Protein AF-F2AUY9-F1 (afdb_monomer_lite)

Secondary structure (DSSP, 8-state):
-HHHHHHHHHHHHHHHHH-TTS-HHHHHHHHHHHHHHHHHTTSTT--HHHHHHHHHHHHHTTTTT-HHHHHHHHHHHHHHHHH--

Foldseek 3Di:
DLVVLVVLLVVLLVVLVVPPPDDVVLSVVLNVLSVVLNVVVVVPPDQLLVSLVVQLVSCVVCCVVCVVSSVSSNVSSVVSNVVND

Structure (mmCIF, N/CA/C/O backbone):
data_AF-F2AUY9-F1
#
_entry.id   AF-F2AUY9-F1
#
loop_
_atom_site.group_PDB
_atom_site.id
_atom_site.type_symbol
_atom_site.label_atom_id
_atom_site.label_alt_id
_atom_site.label_comp_id
_atom_site.label_asym_id
_atom_site.label_entity_id
_atom_site.label_seq_id
_atom_site.pdbx_PDB_ins_code
_atom_site.Cartn_x
_atom_site.Cartn_y
_atom_site.Cartn_z
_atom_site.occupancy
_atom_site.B_iso_or_equiv
_atom_site.auth_seq_id
_atom_site.auth_comp_id
_atom_site.auth_asym_id
_atom_site.auth_atom_id
_atom_site.pdbx_PDB_model_num
ATOM 1 N N . MET A 1 1 ? -17.223 4.064 -2.357 1.00 64.75 1 MET A N 1
ATOM 2 C CA . MET A 1 1 ? -15.950 3.956 -1.607 1.00 64.75 1 MET A CA 1
ATOM 3 C C . MET A 1 1 ? -15.274 2.593 -1.723 1.00 64.75 1 MET A C 1
ATOM 5 O O . MET A 1 1 ? -14.362 2.490 -2.529 1.00 64.75 1 MET A O 1
ATOM 9 N N . ARG A 1 2 ? -15.678 1.537 -0.990 1.00 69.81 2 ARG A N 1
ATOM 10 C CA . ARG A 1 2 ? -14.889 0.281 -0.948 1.00 69.81 2 ARG A CA 1
ATOM 11 C C . ARG A 1 2 ? -14.730 -0.408 -2.313 1.00 69.81 2 ARG A C 1
ATOM 13 O O . ARG A 1 2 ? -13.632 -0.813 -2.666 1.00 69.81 2 ARG A O 1
ATOM 20 N N . SER A 1 3 ? -15.798 -0.469 -3.109 1.00 78.06 3 SER A N 1
ATOM 21 C CA . SER A 1 3 ? -15.757 -1.055 -4.459 1.00 78.06 3 SER A CA 1
ATOM 22 C C . SER A 1 3 ? -14.907 -0.258 -5.451 1.00 78.06 3 SER A C 1
ATOM 24 O O . SER A 1 3 ? -14.356 -0.832 -6.380 1.00 78.06 3 SER A O 1
ATOM 26 N N . GLU A 1 4 ? -14.792 1.059 -5.272 1.00 83.00 4 GLU A N 1
ATOM 27 C CA . GLU A 1 4 ? -13.958 1.894 -6.144 1.00 83.00 4 GLU A CA 1
ATOM 28 C C . GLU A 1 4 ? -12.476 1.731 -5.803 1.00 83.00 4 GLU A C 1
ATOM 30 O O . GLU A 1 4 ? -11.636 1.716 -6.703 1.00 83.00 4 GLU A O 1
ATOM 35 N N . LEU A 1 5 ? -12.153 1.581 -4.513 1.00 82.81 5 LEU A N 1
ATOM 36 C CA . LEU A 1 5 ? -10.798 1.265 -4.078 1.00 82.81 5 LEU A CA 1
ATOM 37 C C . LEU A 1 5 ? -10.376 -0.094 -4.635 1.00 82.81 5 LEU A C 1
ATOM 39 O O . LEU A 1 5 ? -9.337 -0.182 -5.276 1.00 82.81 5 LEU A O 1
ATOM 43 N N . ASP A 1 6 ? -11.209 -1.121 -4.459 1.00 85.00 6 ASP A N 1
ATOM 44 C CA . ASP A 1 6 ? -10.936 -2.469 -4.967 1.00 85.00 6 ASP A CA 1
ATOM 45 C C . ASP A 1 6 ? -10.738 -2.471 -6.493 1.00 85.00 6 ASP A C 1
ATOM 47 O O . ASP A 1 6 ? -9.766 -3.033 -6.992 1.00 85.00 6 ASP A O 1
ATOM 51 N N . ALA A 1 7 ? -11.568 -1.727 -7.233 1.00 87.88 7 ALA A N 1
ATOM 52 C CA . ALA A 1 7 ? -11.395 -1.548 -8.674 1.00 87.88 7 ALA A CA 1
ATOM 53 C C . ALA A 1 7 ? -10.078 -0.836 -9.039 1.00 87.88 7 ALA A C 1
ATOM 55 O O . ALA A 1 7 ? -9.443 -1.176 -10.038 1.00 87.88 7 ALA A O 1
ATOM 56 N N . THR A 1 8 ? -9.649 0.147 -8.244 1.00 87.38 8 THR A N 1
ATOM 57 C CA . THR A 1 8 ? -8.387 0.866 -8.477 1.00 87.38 8 THR A CA 1
ATOM 58 C C . THR A 1 8 ? -7.181 -0.021 -8.161 1.00 87.38 8 THR A C 1
ATOM 60 O O . THR A 1 8 ? -6.227 -0.045 -8.938 1.00 87.38 8 THR A O 1
ATOM 63 N N . ILE A 1 9 ? -7.247 -0.807 -7.082 1.00 87.31 9 ILE A N 1
ATOM 64 C CA . ILE A 1 9 ? -6.237 -1.808 -6.715 1.00 87.31 9 ILE A CA 1
ATOM 65 C C . ILE A 1 9 ? -6.125 -2.8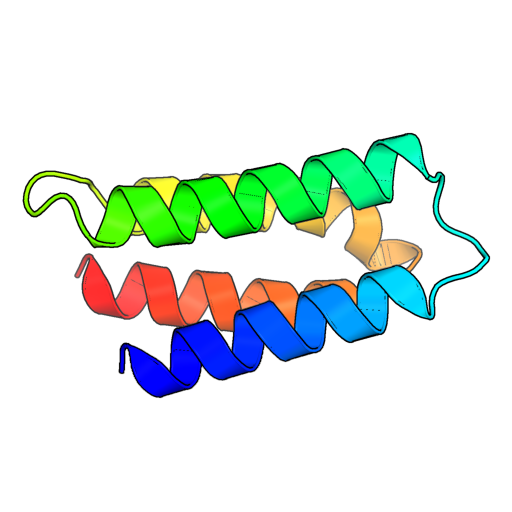82 -7.805 1.00 87.31 9 ILE A C 1
ATOM 67 O O . ILE A 1 9 ? -5.021 -3.191 -8.251 1.00 87.31 9 ILE A O 1
ATOM 71 N N . ALA A 1 10 ? -7.252 -3.401 -8.298 1.00 87.50 10 ALA A N 1
ATOM 72 C CA . ALA A 1 10 ? -7.273 -4.376 -9.386 1.00 87.50 10 ALA A CA 1
ATOM 73 C C . ALA A 1 10 ? -6.614 -3.820 -10.660 1.00 87.50 10 ALA A C 1
ATOM 75 O O . ALA A 1 10 ? -5.776 -4.483 -11.270 1.00 87.50 10 ALA A O 1
ATOM 76 N N . ARG A 1 11 ? -6.909 -2.564 -11.011 1.00 87.88 11 ARG A N 1
ATOM 77 C CA . ARG A 1 11 ? -6.288 -1.890 -12.158 1.00 87.88 11 ARG A CA 1
ATOM 78 C C . ARG A 1 11 ? -4.777 -1.712 -11.988 1.00 87.88 11 ARG A C 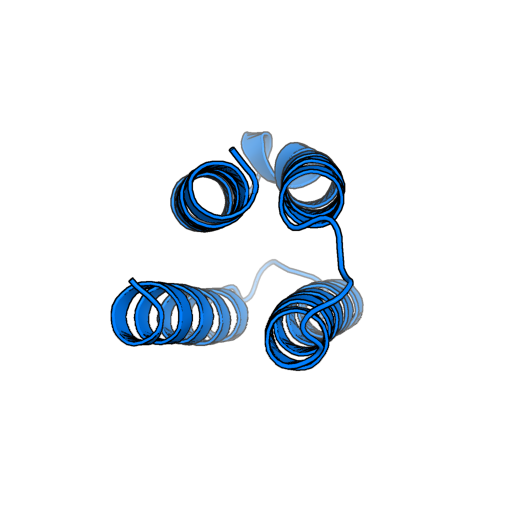1
ATOM 80 O O . ARG A 1 11 ? -4.033 -1.845 -12.956 1.00 87.88 11 ARG A O 1
ATOM 87 N N . LEU A 1 12 ? -4.320 -1.433 -10.769 1.00 85.81 12 LEU A N 1
ATOM 88 C CA . LEU A 1 12 ? -2.899 -1.399 -10.418 1.00 85.81 12 LEU A CA 1
ATOM 89 C C . LEU A 1 12 ? -2.246 -2.775 -10.556 1.00 85.81 12 LEU A C 1
ATOM 91 O O . LEU A 1 12 ? -1.151 -2.870 -11.098 1.00 85.81 12 LEU A O 1
ATOM 95 N N . HIS A 1 13 ? -2.918 -3.846 -10.128 1.00 86.62 13 HIS A N 1
ATOM 96 C CA . HIS A 1 13 ? -2.432 -5.215 -10.318 1.00 86.62 13 HIS A CA 1
ATOM 97 C C . HIS A 1 13 ? -2.267 -5.578 -11.795 1.00 86.62 13 HIS A C 1
ATOM 99 O O . HIS A 1 13 ? -1.282 -6.238 -12.138 1.00 86.62 13 HIS A O 1
ATOM 105 N N . GLU A 1 14 ? -3.201 -5.151 -12.649 1.00 87.25 14 GLU A N 1
ATOM 106 C CA . GLU A 1 14 ? -3.110 -5.329 -14.100 1.00 87.25 14 GLU A CA 1
ATOM 107 C C . GLU A 1 14 ? -1.962 -4.509 -14.696 1.00 87.25 14 GLU A C 1
ATOM 109 O O . GLU A 1 14 ? -1.152 -5.059 -15.434 1.00 87.25 14 GLU A O 1
ATOM 114 N N . GLN A 1 15 ? -1.818 -3.234 -14.320 1.00 84.88 15 GLN A N 1
ATOM 115 C CA . GLN A 1 15 ? -0.692 -2.405 -14.768 1.00 84.88 15 GLN A CA 1
ATOM 116 C C . GLN A 1 15 ? 0.653 -2.999 -14.357 1.00 84.88 15 GLN A C 1
ATOM 118 O O . GLN A 1 15 ? 1.557 -3.093 -15.174 1.00 84.88 15 GLN A O 1
ATOM 123 N N . LEU A 1 16 ? 0.779 -3.467 -13.116 1.00 84.62 16 LEU A N 1
ATOM 124 C 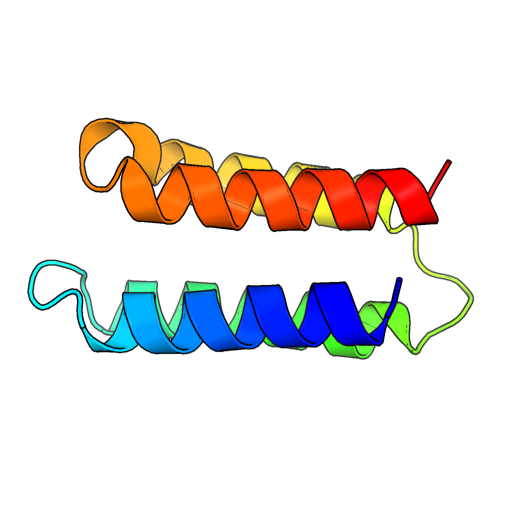CA . LEU A 1 16 ? 1.986 -4.137 -12.637 1.00 84.62 16 LEU A CA 1
ATOM 125 C C . LEU A 1 16 ? 2.273 -5.457 -13.361 1.00 84.62 16 LEU A C 1
ATOM 127 O O . LEU A 1 16 ? 3.407 -5.914 -13.331 1.00 84.62 16 LEU A O 1
ATOM 131 N N . ALA A 1 17 ? 1.269 -6.104 -13.958 1.00 83.31 17 ALA A N 1
ATOM 132 C CA . ALA A 1 17 ? 1.470 -7.300 -14.775 1.00 83.31 17 ALA A CA 1
ATOM 133 C C . ALA A 1 17 ? 1.869 -6.974 -16.226 1.00 83.31 17 ALA A C 1
ATOM 135 O O . ALA A 1 17 ? 2.442 -7.833 -16.887 1.00 83.31 17 ALA A O 1
ATOM 136 N N . ASP A 1 18 ? 1.554 -5.767 -16.700 1.00 84.69 18 ASP A N 1
ATOM 137 C CA . ASP A 1 18 ? 1.854 -5.277 -18.053 1.00 84.69 18 ASP A CA 1
ATOM 138 C C . ASP A 1 18 ? 3.221 -4.568 -18.135 1.00 84.69 18 ASP A C 1
ATOM 140 O O . ASP A 1 18 ? 3.807 -4.446 -19.209 1.00 84.69 18 ASP A O 1
ATOM 144 N N . ILE A 1 19 ? 3.763 -4.113 -16.999 1.00 82.94 19 ILE A N 1
ATOM 145 C CA . ILE A 1 19 ? 5.095 -3.504 -16.943 1.00 82.94 19 ILE A CA 1
ATOM 146 C C . ILE A 1 19 ? 6.167 -4.602 -17.042 1.00 82.94 19 ILE A C 1
ATOM 148 O O . ILE A 1 19 ? 6.536 -5.220 -16.048 1.00 82.94 19 ILE A O 1
ATOM 152 N N . ASP A 1 20 ? 6.705 -4.791 -18.247 1.00 74.69 20 ASP A N 1
ATOM 153 C CA . ASP A 1 20 ? 7.829 -5.703 -18.536 1.00 74.69 20 ASP A CA 1
ATOM 154 C C . ASP A 1 20 ? 9.178 -5.213 -17.954 1.00 74.69 20 ASP A C 1
ATOM 156 O O . ASP A 1 20 ? 10.114 -5.991 -17.793 1.00 74.69 20 ASP A O 1
ATOM 160 N N . ASP A 1 21 ? 9.283 -3.918 -17.638 1.00 80.25 21 ASP A N 1
ATOM 161 C CA . ASP A 1 21 ? 10.525 -3.256 -17.197 1.00 80.25 21 ASP A CA 1
ATOM 162 C C . ASP A 1 21 ? 10.721 -3.270 -15.665 1.00 80.25 21 ASP A C 1
ATOM 164 O O . ASP A 1 21 ? 11.769 -2.864 -15.168 1.00 80.25 21 ASP A O 1
ATOM 168 N N . LEU A 1 22 ? 9.725 -3.739 -14.900 1.00 79.56 22 LEU A N 1
ATOM 169 C CA . LEU A 1 22 ? 9.787 -3.787 -13.438 1.00 79.56 22 LEU A CA 1
ATOM 170 C C . LEU A 1 22 ? 10.259 -5.162 -12.971 1.00 79.56 22 LEU A C 1
ATOM 172 O O . LEU A 1 22 ? 9.822 -6.198 -13.475 1.00 79.56 22 LEU A O 1
ATOM 176 N N . ASP A 1 23 ? 11.123 -5.179 -11.959 1.00 85.81 23 ASP A N 1
ATOM 177 C CA . ASP A 1 23 ? 11.629 -6.433 -11.423 1.00 85.81 23 ASP A CA 1
ATOM 178 C C . ASP A 1 23 ? 10.467 -7.264 -10.839 1.00 85.81 23 ASP A C 1
ATOM 180 O O . ASP A 1 23 ? 9.641 -6.736 -10.080 1.00 85.81 23 ASP A O 1
ATOM 184 N N . PRO A 1 24 ? 10.373 -8.571 -11.141 1.00 84.38 24 PRO A N 1
ATOM 185 C CA . PRO A 1 24 ? 9.297 -9.415 -10.628 1.00 84.38 24 PRO A CA 1
ATOM 186 C C . PRO A 1 24 ? 9.239 -9.436 -9.094 1.00 84.38 24 PRO A C 1
ATOM 188 O O . PRO A 1 24 ? 8.158 -9.620 -8.527 1.00 84.38 24 PRO A O 1
ATOM 191 N N . ALA A 1 25 ? 10.365 -9.206 -8.407 1.00 86.88 25 ALA A N 1
ATOM 192 C CA . ALA A 1 25 ? 10.383 -9.052 -6.956 1.00 86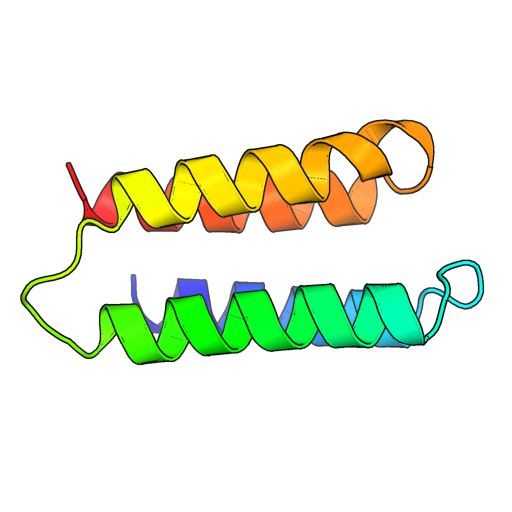.88 25 ALA A CA 1
ATOM 193 C C . ALA A 1 25 ? 9.694 -7.754 -6.493 1.00 86.88 25 ALA A C 1
ATOM 195 O O . ALA A 1 25 ? 8.986 -7.761 -5.482 1.00 86.88 25 ALA A O 1
ATOM 196 N N . GLU A 1 26 ? 9.853 -6.653 -7.231 1.00 86.25 26 GLU A N 1
ATOM 197 C CA . GLU A 1 26 ? 9.187 -5.379 -6.936 1.00 86.25 26 GLU A CA 1
ATOM 198 C C . GLU A 1 26 ? 7.692 -5.440 -7.245 1.00 86.25 26 GLU A C 1
ATOM 200 O O . GLU A 1 26 ? 6.881 -5.018 -6.418 1.00 86.25 26 GLU A O 1
ATOM 205 N N . ILE A 1 27 ? 7.315 -6.068 -8.366 1.00 86.94 27 ILE A N 1
ATOM 206 C CA . ILE A 1 27 ? 5.913 -6.358 -8.702 1.00 86.94 27 ILE A CA 1
ATOM 207 C C . ILE A 1 27 ? 5.247 -7.140 -7.564 1.00 86.94 27 ILE A C 1
ATOM 209 O O . ILE A 1 27 ? 4.165 -6.771 -7.104 1.00 86.94 27 ILE A O 1
ATOM 213 N N . ALA A 1 28 ? 5.883 -8.217 -7.095 1.00 87.81 28 ALA A N 1
ATOM 214 C CA . ALA A 1 28 ? 5.345 -9.042 -6.017 1.00 87.81 28 ALA A CA 1
ATOM 215 C C . ALA A 1 28 ? 5.201 -8.255 -4.706 1.00 87.81 28 ALA A C 1
ATOM 217 O O . ALA A 1 28 ? 4.196 -8.4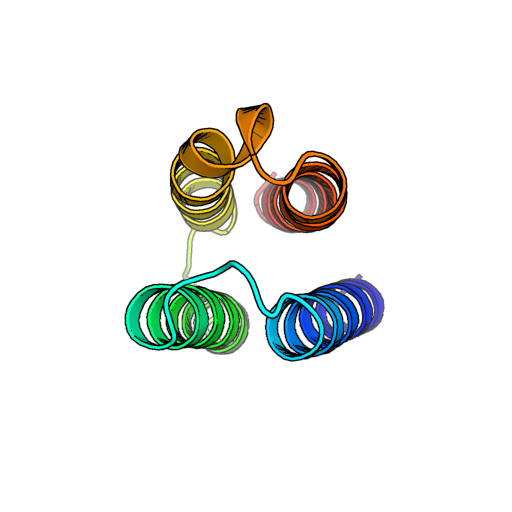00 -4.012 1.00 87.81 28 ALA A O 1
ATOM 218 N N . ARG A 1 29 ? 6.172 -7.390 -4.387 1.00 87.62 29 ARG A N 1
ATOM 219 C CA . ARG A 1 29 ? 6.142 -6.551 -3.184 1.00 87.62 29 ARG A CA 1
ATOM 220 C C . ARG A 1 29 ? 5.007 -5.529 -3.221 1.00 87.62 29 ARG A C 1
ATOM 222 O O . ARG A 1 29 ? 4.303 -5.391 -2.227 1.00 87.62 29 ARG A O 1
ATOM 229 N N . LEU A 1 30 ? 4.808 -4.854 -4.353 1.00 86.88 30 LEU A N 1
ATOM 230 C CA . LEU A 1 30 ? 3.716 -3.892 -4.528 1.00 86.88 30 LEU A CA 1
ATOM 231 C C . LEU A 1 30 ? 2.349 -4.576 -4.437 1.00 86.88 30 LEU A C 1
ATOM 233 O O . LEU A 1 30 ? 1.460 -4.069 -3.761 1.00 86.88 30 LEU A O 1
ATOM 237 N N . LYS A 1 31 ? 2.196 -5.752 -5.057 1.00 87.94 31 LYS A N 1
ATOM 238 C CA . LYS A 1 31 ? 0.963 -6.551 -4.966 1.00 87.94 31 LYS A CA 1
ATOM 239 C C . LYS A 1 31 ? 0.669 -6.996 -3.534 1.00 87.94 31 LYS A C 1
ATOM 241 O O . LYS A 1 31 ? -0.458 -6.858 -3.075 1.00 87.94 31 LYS A O 1
ATOM 246 N N . ALA A 1 32 ? 1.681 -7.479 -2.814 1.00 89.31 32 ALA A N 1
ATOM 247 C CA . ALA A 1 32 ? 1.527 -7.878 -1.418 1.00 89.31 32 ALA A CA 1
ATOM 248 C C . ALA A 1 32 ? 1.114 -6.700 -0.524 1.00 89.31 32 ALA A C 1
ATOM 250 O O . ALA A 1 32 ? 0.267 -6.861 0.344 1.00 89.31 32 ALA A O 1
ATOM 251 N N . GLU A 1 33 ? 1.675 -5.511 -0.754 1.00 87.94 33 GLU A N 1
ATOM 252 C CA . GLU A 1 33 ? 1.328 -4.316 0.020 1.00 87.94 33 GLU A CA 1
ATOM 253 C C . GLU A 1 33 ? -0.100 -3.830 -0.283 1.00 87.94 33 GLU A C 1
ATOM 255 O O . GLU A 1 33 ? -0.820 -3.426 0.625 1.00 87.94 33 GLU A O 1
ATOM 260 N N . LEU A 1 34 ? -0.547 -3.935 -1.538 1.00 86.38 34 LEU A N 1
ATOM 261 C CA . LEU A 1 34 ? -1.927 -3.645 -1.931 1.00 86.38 34 LEU A CA 1
ATOM 262 C C . LEU A 1 34 ? -2.941 -4.609 -1.302 1.00 86.38 34 LEU A C 1
ATOM 264 O O . LEU A 1 34 ? -3.987 -4.159 -0.833 1.00 86.38 34 LEU A O 1
ATOM 268 N N . ASP A 1 35 ? -2.645 -5.911 -1.276 1.00 87.00 35 ASP A N 1
ATOM 269 C CA . ASP A 1 35 ? -3.492 -6.893 -0.589 1.00 87.00 35 ASP A CA 1
ATOM 270 C C . ASP A 1 35 ? -3.478 -6.673 0.931 1.00 87.00 35 ASP A C 1
ATOM 272 O O . ASP A 1 35 ? -4.551 -6.647 1.529 1.00 87.00 35 ASP A O 1
ATOM 276 N N . GLU A 1 36 ? -2.316 -6.382 1.535 1.00 86.44 36 GLU A N 1
ATOM 277 C CA . GLU A 1 36 ? -2.203 -6.036 2.962 1.00 86.44 36 GLU A CA 1
ATOM 278 C C . GLU A 1 36 ? -3.115 -4.853 3.297 1.00 86.44 36 GLU A C 1
ATOM 280 O O . GLU A 1 36 ? -3.936 -4.950 4.204 1.00 86.44 36 GLU A O 1
ATOM 285 N N . ILE A 1 37 ? -3.055 -3.761 2.529 1.00 83.00 37 ILE A N 1
ATOM 286 C CA . ILE A 1 37 ? -3.932 -2.592 2.709 1.00 83.00 37 ILE A CA 1
ATOM 287 C C . ILE A 1 37 ? -5.407 -2.997 2.651 1.00 83.00 37 ILE A C 1
ATOM 289 O O . ILE A 1 37 ? -6.228 -2.509 3.428 1.00 83.00 37 ILE A O 1
ATOM 293 N N . ARG A 1 38 ? -5.758 -3.883 1.721 1.00 82.00 38 ARG A N 1
ATOM 294 C CA . ARG A 1 38 ? -7.136 -4.299 1.483 1.00 82.00 38 ARG A CA 1
ATOM 295 C C . ARG A 1 38 ? -7.692 -5.192 2.591 1.00 82.00 38 ARG A C 1
ATOM 297 O O . ARG A 1 38 ? -8.860 -5.033 2.947 1.00 82.00 38 ARG A O 1
ATOM 304 N N . GLU A 1 39 ? -6.871 -6.096 3.117 1.00 83.75 39 GLU A N 1
ATOM 305 C CA . GLU A 1 39 ? -7.187 -6.929 4.283 1.00 83.75 39 GLU A CA 1
ATOM 306 C C . GLU A 1 39 ? -7.294 -6.072 5.544 1.00 83.75 39 GLU A C 1
ATOM 308 O O . GLU A 1 39 ? -8.280 -6.144 6.271 1.00 83.75 39 GLU A O 1
ATOM 313 N N . THR A 1 40 ? -6.332 -5.175 5.734 1.00 80.81 40 THR A N 1
ATOM 314 C CA . THR A 1 40 ? -6.235 -4.303 6.905 1.00 80.81 40 THR A CA 1
ATOM 315 C C . THR A 1 40 ? -7.412 -3.321 6.994 1.00 80.81 40 THR A C 1
ATOM 317 O O . THR A 1 40 ? -7.874 -2.995 8.080 1.00 80.81 40 THR A O 1
ATOM 320 N N . LEU A 1 41 ? -7.954 -2.873 5.858 1.00 75.81 41 LEU A N 1
ATOM 321 C CA . LEU A 1 41 ? -9.189 -2.079 5.811 1.00 75.81 41 LEU A CA 1
ATOM 322 C C . LEU A 1 41 ? -10.452 -2.846 6.233 1.00 75.81 41 LEU A C 1
ATOM 324 O O . LEU A 1 41 ? -11.468 -2.215 6.527 1.00 75.81 41 LEU A O 1
ATOM 328 N N . ASP A 1 42 ? -10.444 -4.181 6.185 1.00 72.38 42 ASP A N 1
ATOM 329 C CA . ASP A 1 42 ? -11.553 -4.996 6.702 1.00 72.38 42 ASP A CA 1
ATOM 330 C C . ASP A 1 42 ? -11.539 -5.020 8.242 1.00 72.38 42 ASP A C 1
ATOM 332 O O . ASP A 1 42 ? -12.587 -5.127 8.885 1.00 72.38 42 ASP A O 1
ATOM 336 N N . GLU A 1 43 ? -10.362 -4.824 8.838 1.00 73.44 43 GLU A N 1
ATOM 337 C CA . GLU A 1 43 ? -10.167 -4.705 10.276 1.00 73.44 43 GLU A CA 1
ATOM 338 C C . GLU A 1 43 ? -10.518 -3.275 10.738 1.00 73.44 43 GLU A C 1
ATOM 340 O O . GLU A 1 43 ? -9.806 -2.308 10.481 1.00 73.44 43 GLU A O 1
ATOM 345 N N . GLN A 1 44 ? -11.647 -3.122 11.442 1.00 59.31 44 GLN A N 1
ATOM 346 C CA . GLN A 1 44 ? -12.258 -1.828 11.816 1.00 59.31 44 GLN A CA 1
ATOM 347 C C . GLN A 1 44 ? -11.399 -0.891 12.696 1.00 59.31 44 GLN A C 1
ATOM 349 O O . GLN A 1 44 ? -11.843 0.213 13.005 1.00 59.31 44 GLN A O 1
ATOM 354 N N . ASP A 1 45 ? -10.202 -1.308 13.110 1.00 61.97 45 ASP A N 1
ATOM 355 C CA . ASP A 1 45 ? -9.349 -0.581 14.059 1.00 61.97 45 ASP A CA 1
ATOM 356 C C . ASP A 1 45 ? -8.134 0.093 13.397 1.00 61.97 45 ASP A C 1
ATOM 358 O O . ASP A 1 45 ? -7.320 0.721 14.076 1.00 61.97 45 ASP A O 1
ATOM 362 N N . VAL A 1 46 ? -7.969 -0.028 12.073 1.00 67.62 46 VAL A N 1
ATOM 363 C CA . VAL A 1 46 ? -6.711 0.375 11.436 1.00 67.62 46 VAL A CA 1
ATOM 364 C C . VAL A 1 46 ? -6.748 1.780 10.849 1.00 67.62 46 VAL A C 1
ATOM 366 O O . VAL A 1 46 ? -7.698 2.219 10.204 1.00 67.62 46 VAL A O 1
ATOM 369 N N . ASN A 1 47 ? -5.652 2.503 11.080 1.00 79.19 47 ASN A N 1
ATOM 370 C CA . ASN A 1 47 ? -5.460 3.869 10.633 1.00 79.19 47 ASN A CA 1
ATOM 371 C C . ASN A 1 47 ? -5.173 3.916 9.120 1.00 79.19 47 ASN A C 1
ATOM 373 O O . ASN A 1 47 ? -4.019 3.886 8.679 1.00 79.19 47 ASN A O 1
ATOM 377 N N . SER A 1 48 ? -6.240 4.006 8.324 1.00 80.06 48 SER A N 1
ATOM 378 C CA . SER A 1 48 ? -6.202 4.092 6.856 1.00 80.06 48 SER A CA 1
ATOM 379 C C . SER A 1 48 ? -5.294 5.213 6.333 1.00 80.06 48 SER A C 1
ATOM 381 O O . SER A 1 48 ? -4.692 5.066 5.270 1.00 80.06 48 SER A O 1
ATOM 383 N N . ALA A 1 49 ? -5.127 6.303 7.092 1.00 81.31 49 ALA A N 1
ATOM 384 C CA . ALA A 1 49 ? -4.220 7.392 6.733 1.00 81.31 49 ALA A CA 1
ATOM 385 C C . ALA A 1 49 ? -2.743 6.964 6.802 1.00 81.31 49 ALA A C 1
ATOM 387 O O . ALA A 1 49 ? -1.959 7.286 5.913 1.00 81.31 49 ALA A O 1
ATOM 388 N N . THR A 1 50 ? -2.361 6.159 7.799 1.00 85.44 50 THR A N 1
ATOM 389 C CA . THR A 1 50 ? -0.990 5.626 7.896 1.00 85.44 50 THR A CA 1
ATOM 390 C C . THR A 1 50 ? -0.678 4.659 6.749 1.00 85.44 50 THR A C 1
ATOM 392 O O . THR A 1 50 ? 0.427 4.677 6.201 1.00 85.44 50 THR A O 1
ATOM 395 N N . LEU A 1 51 ? -1.655 3.836 6.350 1.00 85.31 51 LEU A N 1
ATOM 396 C CA . LEU A 1 51 ? -1.531 2.948 5.188 1.00 85.31 51 LEU A CA 1
ATOM 397 C C . LEU A 1 51 ? -1.353 3.744 3.890 1.00 85.31 51 LEU A C 1
ATOM 399 O O . LEU A 1 51 ? -0.479 3.420 3.087 1.00 85.31 51 LEU A O 1
ATOM 403 N N . ALA A 1 52 ? -2.130 4.817 3.720 1.00 86.56 52 ALA A N 1
ATOM 404 C CA . ALA A 1 52 ? -2.017 5.720 2.582 1.00 86.56 52 ALA A CA 1
ATOM 405 C C . ALA A 1 52 ? -0.621 6.347 2.466 1.00 86.56 52 ALA A C 1
ATOM 407 O O . ALA A 1 52 ? -0.021 6.314 1.393 1.00 86.56 52 ALA A O 1
ATOM 408 N N . GLU A 1 53 ? -0.079 6.874 3.568 1.00 87.19 53 GLU A N 1
ATOM 409 C CA . GLU A 1 53 ? 1.255 7.485 3.588 1.00 87.19 53 GLU A CA 1
ATOM 410 C C . GLU A 1 53 ? 2.361 6.478 3.254 1.00 87.19 53 GLU A C 1
ATOM 412 O O . GLU A 1 53 ? 3.288 6.788 2.499 1.00 87.19 53 GLU A O 1
ATOM 417 N N . ARG A 1 54 ? 2.277 5.262 3.810 1.00 87.94 54 ARG A N 1
ATOM 418 C CA . ARG A 1 54 ? 3.251 4.197 3.541 1.00 87.94 54 ARG A CA 1
ATOM 419 C C . ARG A 1 54 ? 3.223 3.794 2.068 1.00 87.94 54 ARG A C 1
ATOM 421 O O . ARG A 1 54 ? 4.279 3.749 1.439 1.00 87.94 54 ARG A O 1
ATOM 428 N N . TRP A 1 55 ? 2.028 3.567 1.529 1.00 88.38 55 TRP A N 1
ATOM 429 C CA . TRP A 1 55 ? 1.826 3.241 0.121 1.00 88.38 55 TRP A CA 1
ATOM 430 C C . TRP A 1 55 ? 2.369 4.341 -0.795 1.00 88.38 55 TRP A C 1
ATOM 432 O O . TRP A 1 55 ? 3.142 4.067 -1.710 1.00 88.38 55 TRP A O 1
ATOM 442 N N . GLN A 1 56 ? 2.047 5.605 -0.504 1.00 87.81 56 GLN A N 1
ATOM 443 C CA . GLN A 1 56 ? 2.500 6.747 -1.294 1.00 87.81 56 GLN A CA 1
ATOM 444 C C . GLN A 1 56 ? 4.029 6.853 -1.342 1.00 87.81 56 GLN A C 1
ATOM 446 O O . GLN A 1 56 ? 4.590 7.075 -2.413 1.00 87.81 56 GLN A O 1
ATOM 451 N N . LYS A 1 57 ? 4.717 6.648 -0.211 1.00 87.81 57 LYS A N 1
ATOM 452 C CA . LYS A 1 57 ? 6.190 6.646 -0.163 1.00 87.81 57 LYS A CA 1
ATOM 453 C C . LYS A 1 57 ? 6.805 5.534 -1.006 1.00 87.81 57 LYS A C 1
ATOM 455 O O . LYS A 1 57 ? 7.832 5.750 -1.641 1.00 87.81 57 LYS A O 1
ATOM 460 N N . GLN A 1 58 ? 6.182 4.361 -1.020 1.00 85.12 58 GLN A N 1
ATOM 461 C CA . GLN A 1 58 ? 6.660 3.214 -1.789 1.00 85.12 58 GLN A CA 1
ATOM 462 C C . GLN A 1 58 ? 6.541 3.456 -3.294 1.00 85.12 58 GLN A C 1
ATOM 464 O O . GLN A 1 58 ? 7.474 3.174 -4.043 1.00 85.12 58 GLN A O 1
ATOM 469 N N . VAL A 1 59 ? 5.438 4.059 -3.738 1.00 86.06 59 VAL A N 1
ATOM 470 C CA . VAL A 1 59 ? 5.230 4.368 -5.161 1.00 86.06 59 VAL A CA 1
ATOM 471 C C . VAL A 1 59 ? 5.922 5.642 -5.638 1.00 86.06 59 VAL A C 1
ATOM 473 O O . VAL A 1 59 ? 6.062 5.856 -6.844 1.00 86.06 59 VAL A O 1
ATOM 476 N N . GLU A 1 60 ? 6.380 6.485 -4.712 1.00 86.56 60 GLU A N 1
ATOM 477 C CA . GLU A 1 60 ? 7.138 7.695 -5.023 1.00 86.56 60 GLU A CA 1
ATOM 478 C C . GLU A 1 60 ? 8.499 7.377 -5.650 1.00 86.56 60 GLU A C 1
ATOM 480 O O . GLU A 1 60 ? 8.924 8.094 -6.554 1.00 86.56 60 GLU A O 1
ATOM 485 N N . HIS A 1 61 ? 9.127 6.263 -5.261 1.00 83.94 61 HIS A N 1
ATOM 486 C CA . HIS A 1 61 ? 10.373 5.791 -5.872 1.00 83.94 61 HIS A CA 1
ATOM 487 C C . HIS A 1 61 ? 10.213 5.480 -7.371 1.00 83.94 61 HIS A C 1
ATOM 489 O O . HIS A 1 61 ? 11.141 5.659 -8.153 1.00 83.94 61 HIS A O 1
ATOM 495 N N . PHE A 1 62 ? 9.011 5.080 -7.794 1.00 82.62 62 PHE A 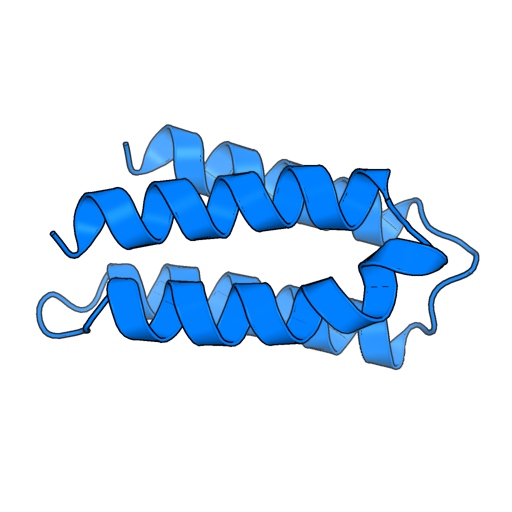N 1
ATOM 496 C CA . PHE A 1 62 ? 8.702 4.784 -9.193 1.00 82.62 62 PHE A CA 1
ATOM 497 C C . PHE A 1 62 ? 8.174 5.996 -9.964 1.00 82.62 62 PHE A C 1
ATOM 499 O O . PHE A 1 62 ? 7.860 5.863 -11.141 1.00 82.62 62 PHE A O 1
ATOM 506 N N . ARG A 1 63 ? 8.092 7.184 -9.349 1.00 83.31 63 ARG A N 1
ATOM 507 C CA . ARG A 1 63 ? 7.545 8.387 -10.000 1.00 83.31 63 ARG A CA 1
ATOM 508 C C . ARG A 1 63 ? 8.318 8.775 -11.259 1.00 83.31 63 ARG A C 1
ATOM 510 O O . ARG A 1 63 ? 7.714 9.243 -12.221 1.00 83.31 63 ARG A O 1
ATOM 517 N N . GLU A 1 64 ? 9.637 8.601 -11.238 1.00 84.25 64 GLU A N 1
ATOM 518 C CA . GLU A 1 64 ? 10.514 8.955 -12.358 1.00 84.25 64 GLU A CA 1
ATOM 519 C C . GLU A 1 64 ? 10.456 7.914 -13.486 1.00 84.25 64 GLU A C 1
ATOM 521 O O . GLU A 1 64 ? 10.384 8.290 -14.655 1.00 84.25 64 GLU A O 1
ATOM 526 N N . SER A 1 65 ? 10.422 6.622 -13.144 1.00 83.12 65 SER A N 1
ATOM 527 C CA . SER A 1 65 ? 10.432 5.520 -14.121 1.00 83.12 65 SER A CA 1
ATOM 528 C C . SER A 1 65 ? 9.038 5.150 -14.646 1.00 83.12 65 SER A C 1
ATOM 530 O O . SER A 1 65 ? 8.875 4.832 -15.822 1.00 83.12 65 SER A O 1
ATOM 532 N N . HIS A 1 66 ? 8.009 5.217 -13.798 1.00 84.00 66 HIS A N 1
ATOM 533 C CA . HIS A 1 66 ? 6.646 4.754 -14.079 1.00 84.00 66 HIS A CA 1
ATOM 534 C C . HIS A 1 66 ? 5.591 5.775 -13.609 1.00 84.00 66 HIS A C 1
ATOM 536 O O . HIS A 1 66 ? 4.806 5.502 -12.696 1.00 84.00 66 HIS A O 1
ATOM 542 N N . PRO A 1 67 ? 5.487 6.946 -14.266 1.00 84.75 67 PRO A N 1
ATOM 543 C CA . PRO A 1 67 ? 4.571 8.012 -13.849 1.00 84.75 67 PRO A CA 1
ATOM 544 C C . PRO A 1 67 ? 3.098 7.576 -13.848 1.00 84.75 67 PRO A C 1
ATOM 546 O O . PRO A 1 67 ? 2.327 7.991 -12.986 1.00 84.75 67 PRO A O 1
ATOM 549 N N . VAL A 1 68 ? 2.708 6.694 -14.775 1.00 84.56 68 VAL A N 1
ATOM 550 C CA . VAL A 1 68 ? 1.341 6.150 -14.859 1.00 84.56 68 VAL A CA 1
ATOM 551 C C . VAL A 1 68 ? 1.017 5.254 -13.659 1.00 84.56 68 VAL A C 1
ATOM 553 O O . VAL A 1 68 ? -0.099 5.303 -13.139 1.00 84.56 68 VAL A O 1
ATOM 556 N N . LEU A 1 69 ? 1.988 4.462 -13.194 1.00 84.94 69 LEU A N 1
ATOM 557 C CA . LEU A 1 69 ? 1.835 3.618 -12.009 1.00 84.94 69 LEU A CA 1
ATOM 558 C C . LEU A 1 69 ? 1.649 4.494 -10.766 1.00 84.94 69 LEU A C 1
ATOM 560 O O . LEU A 1 69 ? 0.699 4.304 -10.008 1.00 84.94 69 LEU A O 1
ATOM 564 N N . THR A 1 70 ? 2.514 5.497 -10.597 1.00 87.31 70 THR A N 1
ATOM 565 C CA . THR A 1 70 ? 2.463 6.423 -9.461 1.00 87.31 70 THR A CA 1
ATOM 566 C C . THR A 1 70 ? 1.184 7.262 -9.448 1.00 87.31 70 THR A C 1
ATOM 568 O O . THR A 1 70 ? 0.658 7.526 -8.372 1.00 87.31 70 THR A O 1
ATOM 571 N N . GLU A 1 71 ? 0.627 7.643 -10.602 1.00 87.81 71 GLU A N 1
ATOM 572 C CA . GLU A 1 71 ? -0.658 8.356 -10.665 1.00 87.81 71 GLU A CA 1
ATOM 573 C C . GLU A 1 71 ? -1.816 7.495 -10.132 1.00 87.81 71 GLU A C 1
ATOM 575 O O . GLU A 1 71 ? -2.599 7.944 -9.288 1.00 87.81 71 GLU A O 1
ATOM 580 N N . ASN A 1 72 ? -1.907 6.235 -10.572 1.00 87.31 72 ASN A N 1
ATOM 581 C CA . ASN A 1 72 ? -2.945 5.317 -10.096 1.00 87.31 72 ASN A CA 1
ATOM 582 C C . ASN A 1 72 ? -2.740 4.964 -8.618 1.00 87.31 72 ASN A C 1
ATOM 584 O O . ASN A 1 72 ? -3.700 4.923 -7.848 1.00 87.31 72 ASN A O 1
ATOM 588 N N . ALA A 1 73 ? -1.490 4.785 -8.195 1.00 87.31 73 ALA A N 1
ATOM 589 C CA . ALA A 1 73 ? -1.147 4.531 -6.805 1.00 87.31 73 ALA A CA 1
ATOM 590 C C . ALA A 1 73 ? -1.426 5.731 -5.888 1.00 87.31 73 ALA A C 1
ATOM 592 O O . ALA A 1 73 ? -1.925 5.547 -4.780 1.00 87.31 73 ALA A O 1
ATOM 593 N N . GLY A 1 74 ? -1.188 6.956 -6.357 1.00 88.81 74 GLY A N 1
ATOM 594 C CA . GLY A 1 74 ? -1.567 8.178 -5.650 1.00 88.81 74 GLY A CA 1
ATOM 595 C C . GLY A 1 74 ? -3.078 8.282 -5.465 1.00 88.81 74 GLY A C 1
ATOM 596 O O . GLY A 1 74 ? -3.538 8.650 -4.390 1.00 88.81 74 GLY A O 1
ATOM 597 N N . ARG A 1 75 ? -3.862 7.864 -6.467 1.00 88.50 75 ARG A N 1
ATOM 598 C CA . ARG A 1 75 ? -5.325 7.794 -6.349 1.00 88.50 75 ARG A CA 1
ATOM 599 C C . ARG A 1 75 ? -5.765 6.794 -5.271 1.00 88.50 75 ARG A C 1
ATOM 601 O O . ARG A 1 75 ? -6.672 7.106 -4.509 1.00 88.50 75 ARG A O 1
ATOM 608 N N . VAL A 1 76 ? -5.097 5.642 -5.153 1.00 87.88 76 VAL A N 1
ATOM 609 C CA . VAL A 1 76 ? -5.316 4.694 -4.041 1.00 87.88 76 VAL A CA 1
ATOM 610 C C . VAL A 1 76 ? -5.008 5.352 -2.693 1.00 87.88 76 VAL A C 1
ATOM 612 O O . VAL A 1 76 ? -5.854 5.309 -1.805 1.00 87.88 76 VAL A O 1
ATOM 615 N N . ALA A 1 77 ? -3.857 6.016 -2.543 1.00 88.44 77 ALA A N 1
ATOM 616 C CA . ALA A 1 77 ? -3.495 6.722 -1.306 1.00 88.44 77 ALA A CA 1
ATOM 617 C C . ALA A 1 77 ? -4.519 7.805 -0.915 1.00 88.44 77 ALA A C 1
ATOM 619 O O . ALA A 1 77 ? -4.866 7.941 0.258 1.00 88.44 77 ALA A O 1
ATOM 620 N N . ASP A 1 78 ? -5.037 8.552 -1.889 1.00 88.25 78 ASP A N 1
ATOM 621 C CA . ASP A 1 78 ? -6.043 9.592 -1.661 1.00 88.25 78 ASP A CA 1
ATOM 622 C C . ASP A 1 78 ? -7.364 8.988 -1.156 1.00 88.25 78 ASP A C 1
ATOM 624 O O . ASP A 1 78 ? -7.915 9.421 -0.145 1.00 88.25 78 ASP A O 1
ATOM 628 N N . MET A 1 79 ? -7.813 7.895 -1.783 1.00 87.31 79 MET A N 1
ATOM 629 C CA . MET A 1 79 ? -9.014 7.162 -1.368 1.00 87.31 79 MET A CA 1
ATOM 630 C C . MET A 1 79 ? -8.865 6.535 0.023 1.00 87.31 79 MET A C 1
ATOM 632 O O . MET A 1 79 ? -9.814 6.549 0.804 1.00 87.31 79 MET A O 1
ATOM 636 N N . LEU A 1 80 ? -7.681 6.007 0.348 1.00 85.56 80 LEU A N 1
ATOM 637 C CA . LEU A 1 80 ? -7.355 5.493 1.681 1.00 85.56 80 LEU A CA 1
ATOM 638 C C . LEU A 1 80 ? -7.374 6.606 2.732 1.00 85.56 80 LEU A C 1
ATOM 640 O O . LEU A 1 80 ? -7.997 6.450 3.783 1.00 85.56 80 LEU A O 1
ATOM 644 N N . SER A 1 81 ? -6.753 7.746 2.422 1.00 84.06 81 SER A N 1
ATOM 645 C CA . SER A 1 81 ? -6.746 8.924 3.292 1.00 84.06 81 SER A CA 1
ATOM 646 C C . SER A 1 81 ? -8.160 9.429 3.541 1.00 84.06 81 SER A C 1
ATOM 648 O O . SER A 1 81 ? -8.497 9.727 4.679 1.00 84.06 81 SER A O 1
ATOM 650 N N . GLN A 1 82 ? -9.011 9.445 2.509 1.00 83.69 82 GLN A N 1
ATOM 651 C CA . GLN A 1 82 ? -10.403 9.880 2.601 1.00 83.69 82 GLN A CA 1
ATOM 652 C C . GLN A 1 82 ? -11.276 8.987 3.502 1.00 83.69 82 GLN A C 1
ATOM 654 O O . GLN A 1 82 ? -12.310 9.435 3.988 1.00 83.69 82 GLN A O 1
ATOM 659 N N . MET A 1 83 ? -10.871 7.738 3.743 1.00 79.44 83 MET A N 1
ATOM 660 C CA . MET A 1 83 ? -11.550 6.836 4.681 1.00 79.44 83 MET A CA 1
ATOM 661 C C . MET A 1 83 ? -11.003 6.922 6.113 1.00 79.44 83 MET A C 1
ATOM 663 O O . MET A 1 83 ? -11.651 6.419 7.024 1.00 79.44 83 MET A O 1
ATOM 667 N N . GLY A 1 84 ? -9.814 7.504 6.307 1.00 65.50 84 GLY A N 1
ATOM 668 C CA . GLY A 1 84 ? -9.162 7.671 7.613 1.00 65.50 84 GLY A CA 1
ATOM 669 C C . GLY A 1 84 ? -9.264 9.080 8.211 1.00 65.50 84 GLY A C 1
ATOM 670 O O . GLY A 1 84 ? -8.655 9.321 9.253 1.00 65.50 84 GLY A O 1
ATOM 671 N N . ILE A 1 85 ? -9.978 9.995 7.546 1.00 53.72 85 ILE A N 1
ATOM 672 C CA . ILE A 1 85 ? -10.289 11.365 8.002 1.00 53.72 85 ILE A CA 1
ATOM 673 C C . ILE A 1 85 ? -11.608 11.447 8.763 1.00 53.72 85 ILE A C 1
ATOM 675 O O . ILE A 1 85 ? -12.560 10.721 8.401 1.00 53.72 85 ILE A O 1
#

Sequence (85 aa):
MRSELDATIARLHEQLADIDDLDPAEIARLKAELDEIRETLDEQDVNSATLAERWQKQVEHFRESHPVLTENAGRVADMLSQMGI

InterPro domains:
  IPR025516 Protein of unknown function DUF4404 [PF14357] (5-85)

pLDDT: mean 83.0, std 6.99, range [53.72, 89.31]

Organism: NCBI:txid991778

Radius of gyration: 12.16 Å; chains: 1; bounding box: 28×21×33 Å